Protein AF-A0A7C7V067-F1 (afdb_monomer)

Solvent-accessible surface area (backbone atoms only — not comparable to full-atom values): 5811 Å² total; per-residue (Å²): 132,94,78,90,79,59,62,47,79,58,91,93,44,69,51,59,77,60,87,86,86,68,66,89,89,64,87,80,89,84,88,88,71,91,75,78,81,83,73,63,89,62,54,70,56,59,72,67,54,54,97,48,64,91,70,72,49,77,65,54,56,52,52,52,52,51,53,52,54,49,61,74,68,62,81,74,86,81,79,81,133

Radius of gyration: 28.68 Å; Cα contacts (8 Å, |Δi|>4): 21; chains: 1; bounding box: 72×22×62 Å

Structure (mmCIF, N/CA/C/O backbone):
data_AF-A0A7C7V067-F1
#
_entry.id   AF-A0A7C7V067-F1
#
loop_
_atom_site.group_PDB
_atom_site.id
_atom_site.type_symbol
_atom_site.label_atom_id
_atom_site.label_alt_id
_atom_site.label_comp_id
_atom_site.label_asym_id
_atom_site.label_entity_id
_atom_site.label_seq_id
_atom_site.pdbx_PDB_ins_code
_atom_site.Cartn_x
_atom_site.Cartn_y
_atom_site.Cartn_z
_atom_site.occupancy
_atom_site.B_iso_or_equiv
_atom_site.auth_seq_id
_atom_site.auth_comp_id
_atom_site.auth_asym_id
_atom_site.auth_atom_id
_atom_site.pdbx_PDB_model_num
ATOM 1 N N . MET A 1 1 ? -2.362 -11.508 28.558 1.00 62.91 1 MET A N 1
ATOM 2 C CA . MET A 1 1 ? -1.297 -11.452 27.529 1.00 62.91 1 MET A CA 1
ATOM 3 C C . MET A 1 1 ? -1.555 -10.210 26.678 1.00 62.91 1 MET A C 1
ATOM 5 O O . MET A 1 1 ? -2.707 -9.995 26.328 1.00 62.91 1 MET A O 1
ATOM 9 N N . MET A 1 2 ? -0.561 -9.355 26.418 1.00 69.94 2 MET A N 1
ATOM 10 C CA . MET A 1 2 ? -0.760 -8.144 25.603 1.00 69.94 2 MET A CA 1
ATOM 11 C C . MET A 1 2 ? -0.839 -8.522 24.118 1.00 69.94 2 MET A C 1
ATOM 13 O O . MET A 1 2 ? 0.148 -8.993 23.557 1.00 69.94 2 MET A O 1
ATOM 17 N N . LYS A 1 3 ? -1.998 -8.319 23.483 1.00 79.06 3 LYS A N 1
ATOM 18 C CA . LYS A 1 3 ? -2.172 -8.466 22.030 1.00 79.06 3 LYS A CA 1
ATOM 19 C C . LYS A 1 3 ? -2.102 -7.080 21.391 1.00 79.06 3 LYS A C 1
ATOM 21 O O . LYS A 1 3 ? -2.753 -6.151 21.855 1.00 79.06 3 LYS A O 1
ATOM 26 N N . THR A 1 4 ? -1.301 -6.933 20.3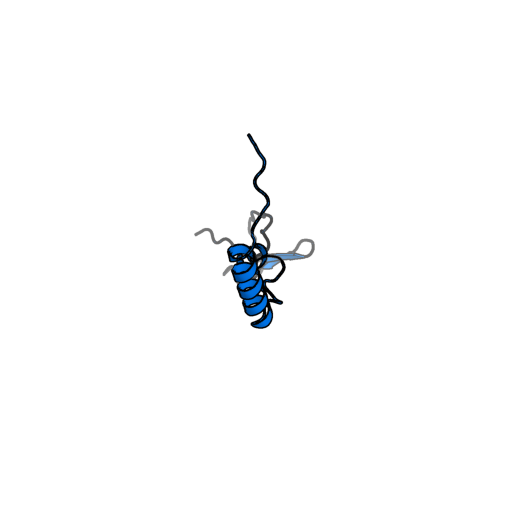37 1.00 88.38 4 THR A N 1
ATOM 27 C CA . THR A 1 4 ? -1.344 -5.727 19.496 1.00 88.38 4 THR A CA 1
ATOM 28 C C . THR A 1 4 ? -2.367 -5.966 18.398 1.00 88.38 4 THR A C 1
ATOM 30 O O . THR A 1 4 ? -2.186 -6.880 17.599 1.00 88.38 4 THR A O 1
ATOM 33 N N . ILE A 1 5 ? -3.424 -5.158 18.367 1.00 92.12 5 ILE A N 1
ATOM 34 C CA . ILE A 1 5 ? -4.482 -5.223 17.353 1.00 92.12 5 ILE A CA 1
ATOM 35 C C . ILE A 1 5 ? -4.378 -3.970 16.486 1.00 92.12 5 ILE A C 1
ATOM 37 O O . ILE A 1 5 ? -4.138 -2.872 16.996 1.00 92.12 5 ILE A O 1
ATOM 41 N N . ARG A 1 6 ? -4.498 -4.136 15.168 1.00 92.62 6 ARG A N 1
ATOM 42 C CA . ARG A 1 6 ? -4.556 -3.009 14.233 1.00 92.62 6 ARG A CA 1
ATOM 43 C C . ARG A 1 6 ? -5.991 -2.523 14.088 1.00 92.62 6 ARG A C 1
ATOM 45 O O . ARG A 1 6 ? -6.938 -3.261 14.327 1.00 92.62 6 ARG A O 1
ATOM 52 N N . GLY A 1 7 ? -6.134 -1.265 13.713 1.00 93.00 7 GLY A N 1
ATOM 53 C CA . GLY A 1 7 ? -7.431 -0.679 13.450 1.00 93.00 7 GLY A CA 1
ATOM 54 C C . GLY A 1 7 ? -7.306 0.674 12.779 1.00 93.00 7 GLY A C 1
ATOM 55 O O . GLY A 1 7 ? -6.206 1.217 12.615 1.00 93.00 7 GLY A O 1
ATOM 56 N N . LYS A 1 8 ? -8.452 1.226 12.398 1.00 94.25 8 LYS A N 1
ATOM 57 C CA . LYS A 1 8 ? -8.572 2.529 11.748 1.00 94.25 8 LYS A CA 1
ATOM 58 C C . LYS A 1 8 ? -9.290 3.504 12.666 1.00 94.25 8 LYS A C 1
ATOM 60 O O . LYS A 1 8 ? -10.362 3.217 13.191 1.00 94.25 8 LYS A O 1
ATOM 65 N N . VAL A 1 9 ? -8.705 4.685 12.830 1.00 94.69 9 VAL A N 1
ATOM 66 C CA . VAL A 1 9 ? -9.322 5.779 13.586 1.00 94.69 9 VAL A CA 1
ATOM 67 C C . VAL A 1 9 ? -10.430 6.413 12.740 1.00 94.69 9 VAL A C 1
ATOM 69 O O . VAL A 1 9 ? -10.180 6.876 11.628 1.00 94.69 9 VAL A O 1
ATOM 72 N N . ARG A 1 10 ? -11.647 6.471 13.284 1.00 93.75 10 ARG A N 1
ATOM 73 C CA . ARG A 1 10 ? -12.811 7.191 12.753 1.00 93.75 10 ARG A CA 1
ATOM 74 C C . ARG A 1 10 ? -13.291 8.207 13.790 1.00 93.75 10 ARG A C 1
ATOM 76 O O . ARG A 1 10 ? -14.150 7.923 14.624 1.00 93.75 10 ARG A O 1
ATOM 83 N N . GLY A 1 11 ? -12.705 9.403 13.765 1.00 94.19 11 GLY A N 1
ATOM 84 C CA . GLY A 1 11 ? -12.973 10.432 14.771 1.00 94.19 11 GLY A CA 1
ATOM 85 C C . GLY A 1 11 ? -12.485 9.997 16.155 1.00 94.19 11 GLY A C 1
ATOM 86 O O . GLY A 1 11 ? -11.283 9.972 16.395 1.00 94.19 11 GLY A O 1
ATOM 87 N N . LYS A 1 12 ? -13.416 9.657 17.056 1.00 93.31 12 LYS A N 1
ATOM 88 C CA . LYS A 1 12 ? -13.123 9.186 18.427 1.00 93.31 12 LYS A CA 1
ATOM 89 C C . LYS A 1 12 ? -13.218 7.665 18.592 1.00 93.31 12 LYS A C 1
ATOM 91 O O . LYS A 1 12 ? -12.921 7.157 19.667 1.00 93.31 12 LYS A O 1
ATOM 96 N N . THR A 1 13 ? -13.624 6.953 17.546 1.00 93.00 13 THR A N 1
ATOM 97 C CA . THR A 1 13 ? -13.780 5.496 17.562 1.00 93.00 13 THR A CA 1
ATOM 98 C C . THR A 1 13 ? -12.629 4.851 16.801 1.00 93.00 13 THR A C 1
ATOM 100 O O . THR A 1 13 ? -12.230 5.354 15.751 1.00 93.00 13 THR A O 1
ATOM 103 N N . ILE A 1 14 ? -12.098 3.735 17.301 1.00 93.81 14 ILE A N 1
ATOM 104 C CA . ILE A 1 14 ? -11.146 2.896 16.563 1.00 93.81 14 ILE A CA 1
ATOM 105 C C . ILE A 1 14 ? -11.893 1.648 16.099 1.00 93.81 14 ILE A C 1
ATOM 107 O O . ILE A 1 14 ? -12.369 0.869 16.917 1.00 93.81 14 ILE A O 1
ATOM 111 N N . GLU A 1 15 ? -12.001 1.472 14.786 1.00 94.12 15 GLU A N 1
ATOM 112 C CA . GLU A 1 15 ? -12.511 0.248 14.169 1.00 94.12 15 GLU A CA 1
ATOM 113 C C . GLU A 1 15 ? -11.369 -0.770 14.128 1.00 94.12 15 GLU A C 1
ATOM 115 O O . GLU A 1 15 ? -10.368 -0.537 13.451 1.00 94.12 15 GLU A O 1
ATOM 120 N N . LEU A 1 16 ? -11.476 -1.843 14.909 1.00 93.81 16 LEU A N 1
ATOM 121 C CA . LEU A 1 16 ? -10.444 -2.874 15.008 1.00 93.81 16 LEU A CA 1
ATOM 122 C C . LEU A 1 16 ? -10.539 -3.844 13.823 1.00 93.81 16 LEU A C 1
ATOM 124 O O . LEU A 1 16 ? -11.632 -4.228 13.420 1.00 93.81 16 LEU A O 1
ATOM 128 N N . ASP A 1 17 ? -9.390 -4.265 13.296 1.00 92.56 17 ASP A N 1
ATOM 129 C CA . ASP A 1 17 ? -9.307 -5.238 12.197 1.00 92.56 17 ASP A CA 1
ATOM 130 C C . ASP A 1 17 ? -9.607 -6.677 12.676 1.00 92.56 17 ASP A C 1
ATOM 132 O O . ASP A 1 17 ? -9.878 -7.565 11.869 1.00 92.56 17 ASP A O 1
ATOM 136 N N . GLU A 1 18 ? -9.538 -6.917 13.989 1.00 93.31 18 GLU A N 1
ATOM 137 C CA . GLU A 1 18 ? -9.751 -8.215 14.634 1.00 93.31 18 GLU A CA 1
ATOM 138 C C . GLU A 1 18 ? -10.567 -8.053 15.922 1.00 93.31 18 GLU A C 1
ATOM 140 O O . GLU A 1 18 ? -10.467 -7.029 16.602 1.00 93.31 18 GLU A O 1
ATOM 145 N N . ASP A 1 19 ? -11.304 -9.101 16.299 1.00 91.56 19 ASP A N 1
ATOM 146 C CA . ASP A 1 19 ? -12.021 -9.165 17.574 1.00 91.56 19 ASP A CA 1
ATOM 147 C C . ASP A 1 19 ? -11.027 -9.138 18.761 1.00 91.56 19 ASP A C 1
ATOM 149 O O . ASP A 1 19 ? -10.115 -9.980 18.830 1.00 91.56 19 ASP A O 1
ATOM 153 N N . PRO A 1 20 ? -11.157 -8.176 19.697 1.00 90.94 20 PRO A N 1
ATOM 154 C CA . PRO A 1 20 ? -10.336 -8.125 20.902 1.00 90.94 20 PRO A CA 1
ATOM 155 C C . PRO A 1 20 ? -10.692 -9.197 21.946 1.00 90.94 20 PRO A C 1
ATOM 157 O O . PRO A 1 20 ? -9.946 -9.346 22.915 1.00 90.94 20 PRO A O 1
ATOM 160 N N . GLY A 1 21 ? -11.791 -9.939 21.772 1.00 92.06 21 GLY A N 1
ATOM 161 C CA . GLY A 1 21 ? -12.277 -10.958 22.705 1.00 92.06 21 GLY A CA 1
ATOM 162 C C . GLY A 1 21 ? -12.831 -10.366 24.002 1.00 92.06 21 GLY A C 1
ATOM 163 O O . GLY A 1 21 ? -12.730 -10.994 25.055 1.00 92.06 21 GLY A O 1
ATOM 164 N N . MET A 1 22 ? -13.350 -9.137 23.945 1.00 90.31 22 MET A N 1
ATOM 165 C CA . MET A 1 22 ? -13.884 -8.400 25.093 1.00 90.31 22 MET A CA 1
ATOM 166 C C . MET A 1 22 ? -15.397 -8.250 24.983 1.00 90.31 22 MET A C 1
ATOM 168 O O . MET A 1 22 ? -15.949 -8.246 23.884 1.00 90.31 22 MET A O 1
ATOM 172 N N . ALA A 1 23 ? -16.068 -8.120 26.126 1.00 92.31 23 ALA A N 1
ATOM 173 C CA . ALA A 1 23 ? -17.502 -7.870 26.140 1.00 92.31 23 ALA A CA 1
ATOM 174 C C . ALA A 1 23 ? -17.814 -6.471 25.587 1.00 92.31 23 ALA A C 1
ATOM 176 O O . ALA A 1 23 ? -17.054 -5.521 25.803 1.00 92.31 23 ALA A O 1
ATOM 177 N N . ASP A 1 24 ? -18.954 -6.341 24.910 1.00 91.00 24 ASP A N 1
ATOM 178 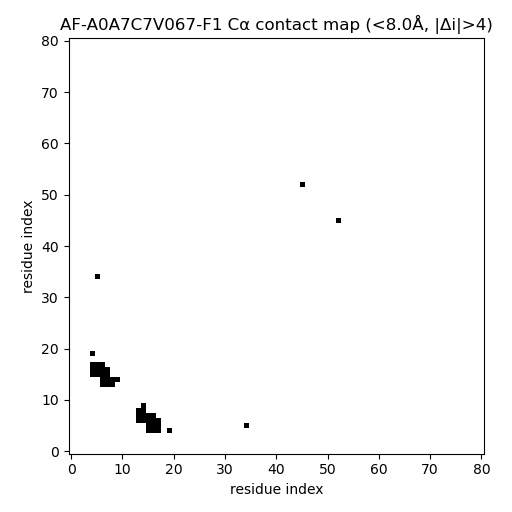C CA . ASP A 1 24 ? -19.430 -5.040 24.448 1.00 91.00 24 ASP A CA 1
ATOM 179 C C . ASP A 1 24 ? -19.633 -4.078 25.635 1.00 91.00 24 ASP A C 1
ATOM 181 O O . ASP A 1 24 ? -20.102 -4.469 26.706 1.00 91.00 24 ASP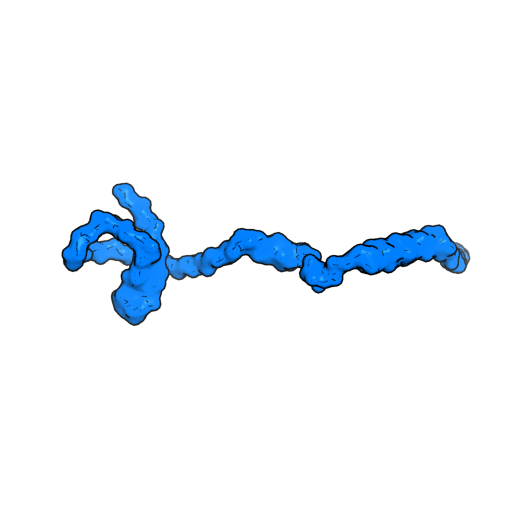 A O 1
ATOM 185 N N . GLY A 1 25 ? -19.222 -2.821 25.462 1.00 91.06 25 GLY A N 1
ATOM 186 C CA . GLY A 1 25 ? -19.272 -1.789 26.505 1.00 91.06 25 GLY A CA 1
ATOM 187 C C . GLY A 1 25 ? -18.202 -1.876 27.606 1.00 91.06 25 GLY A C 1
ATOM 188 O O . GLY A 1 25 ? -18.201 -1.035 28.508 1.00 91.06 25 GLY A O 1
ATOM 189 N N . GLN A 1 26 ? -17.274 -2.837 27.561 1.00 92.75 26 GLN A N 1
ATOM 190 C CA . GLN A 1 26 ? -16.184 -2.921 28.537 1.00 92.75 26 GLN A CA 1
ATOM 191 C C . GLN A 1 26 ? -15.230 -1.715 28.421 1.00 92.75 26 GLN A C 1
ATOM 193 O O . GLN A 1 26 ? -14.682 -1.434 27.356 1.00 92.75 26 GLN A O 1
ATOM 198 N N . ALA A 1 27 ? -14.989 -1.017 29.536 1.00 93.06 27 ALA A N 1
ATOM 199 C CA . ALA A 1 27 ? -14.007 0.064 29.593 1.00 93.06 27 ALA A CA 1
ATOM 200 C C . ALA A 1 27 ? -12.575 -0.491 29.495 1.00 93.06 27 ALA A C 1
ATOM 202 O O . ALA A 1 27 ? -12.230 -1.463 30.171 1.00 93.06 27 ALA A O 1
ATOM 203 N N . VAL A 1 28 ? -11.737 0.140 28.669 1.00 90.94 28 VAL A N 1
ATOM 204 C CA . VAL A 1 28 ? -10.356 -0.292 28.416 1.00 90.94 28 VAL A CA 1
ATOM 205 C C . VAL A 1 28 ? -9.400 0.894 28.362 1.00 90.94 28 VAL A C 1
ATOM 207 O O . VAL A 1 28 ? -9.753 1.975 27.894 1.00 90.94 28 VAL A O 1
ATOM 210 N N . GLU A 1 29 ? -8.161 0.671 28.790 1.00 91.62 29 GLU A N 1
ATOM 211 C CA . GLU A 1 29 ? -7.045 1.578 28.526 1.00 91.62 29 GLU A CA 1
ATOM 212 C C . GLU A 1 29 ? -6.345 1.174 27.224 1.00 91.62 29 GLU A C 1
ATOM 214 O O . GLU A 1 29 ? -6.147 -0.013 26.954 1.00 91.62 29 GLU A O 1
ATOM 219 N N . MET A 1 30 ? -5.955 2.156 26.407 1.00 88.50 30 MET A N 1
ATOM 220 C CA . MET A 1 30 ? -5.339 1.907 25.103 1.00 88.50 30 MET A CA 1
ATOM 221 C C . MET A 1 30 ? -4.075 2.734 24.876 1.00 88.50 30 MET A C 1
ATOM 223 O O . MET A 1 30 ? -4.012 3.918 25.196 1.00 88.50 30 MET A O 1
ATOM 227 N N . ILE A 1 31 ? -3.078 2.103 24.250 1.00 91.38 31 ILE A N 1
ATOM 228 C CA . ILE A 1 31 ? -1.863 2.759 23.760 1.00 91.38 31 ILE A CA 1
ATOM 229 C C . ILE A 1 31 ? -1.940 2.800 22.236 1.00 91.38 31 ILE A C 1
ATOM 231 O O . ILE A 1 31 ? -1.817 1.771 21.571 1.00 91.38 31 ILE A O 1
ATOM 235 N N . VAL A 1 32 ? -2.115 3.995 21.675 1.00 91.75 32 VAL A N 1
ATOM 236 C CA . VAL A 1 32 ? -2.215 4.191 20.224 1.00 91.75 32 VAL A CA 1
ATOM 237 C C . VAL A 1 32 ? -0.841 4.518 19.649 1.00 91.75 32 VAL A C 1
ATOM 239 O O . VAL A 1 32 ? -0.127 5.383 20.154 1.00 91.75 32 VAL A O 1
ATOM 242 N N . ARG A 1 33 ? -0.464 3.829 18.569 1.00 92.19 33 ARG A N 1
ATOM 243 C CA . ARG A 1 33 ? 0.766 4.096 17.813 1.00 92.19 33 ARG A CA 1
ATOM 244 C C . ARG A 1 33 ? 0.434 4.219 16.327 1.00 92.19 33 ARG A C 1
ATOM 246 O O . ARG A 1 33 ? -0.333 3.392 15.833 1.00 92.19 33 ARG A O 1
ATOM 253 N N . PRO A 1 34 ? 1.019 5.184 15.594 1.00 89.62 34 PRO A N 1
ATOM 254 C CA . PRO A 1 34 ? 0.885 5.237 14.144 1.00 89.62 34 PRO A CA 1
ATOM 255 C C . PRO A 1 34 ? 1.334 3.914 13.515 1.00 89.62 34 PRO A C 1
ATO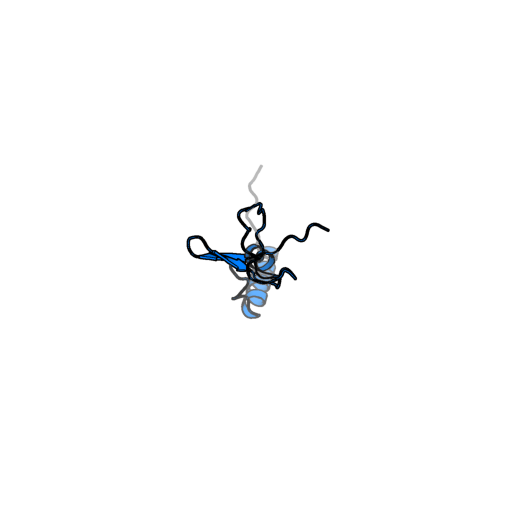M 257 O O . PRO A 1 34 ? 2.477 3.484 13.687 1.00 89.62 34 PRO A O 1
ATOM 260 N N . ALA A 1 35 ? 0.430 3.250 12.796 1.00 86.75 35 ALA A N 1
ATOM 261 C CA . ALA A 1 35 ? 0.758 2.026 12.085 1.00 86.75 35 ALA A CA 1
ATOM 262 C C . ALA A 1 35 ? 1.452 2.371 10.764 1.00 86.75 35 ALA A C 1
ATOM 264 O O . ALA A 1 35 ? 0.938 3.157 9.969 1.00 86.75 35 ALA A O 1
ATOM 265 N N . LYS A 1 36 ? 2.604 1.746 10.493 1.00 84.38 36 LYS A N 1
ATOM 266 C CA . LYS A 1 36 ? 3.183 1.798 9.147 1.00 84.38 36 LYS A CA 1
ATOM 267 C C . LYS A 1 36 ? 2.232 1.086 8.173 1.00 84.38 36 LYS A C 1
ATOM 269 O O . LYS A 1 36 ? 1.759 -0.015 8.505 1.00 84.38 36 LYS A O 1
ATOM 274 N N . PRO A 1 37 ? 1.965 1.670 6.990 1.00 79.75 37 PRO A N 1
ATOM 275 C CA . PRO A 1 37 ? 1.175 1.003 5.968 1.00 79.75 37 PRO A CA 1
ATOM 276 C C . PRO A 1 37 ? 1.810 -0.351 5.653 1.00 79.75 37 PRO A C 1
ATOM 278 O O . PRO A 1 37 ? 3.033 -0.475 5.544 1.00 79.75 37 PRO A O 1
ATOM 281 N N . ARG A 1 38 ? 0.975 -1.390 5.574 1.00 76.19 38 ARG A N 1
ATOM 282 C CA . ARG A 1 38 ? 1.437 -2.723 5.192 1.00 76.19 38 ARG A CA 1
ATOM 283 C C . ARG A 1 38 ? 1.729 -2.660 3.699 1.00 76.19 38 ARG A C 1
ATOM 285 O O . ARG A 1 38 ? 0.801 -2.525 2.910 1.00 76.19 38 ARG A O 1
ATOM 292 N N . GLN A 1 39 ? 3.002 -2.690 3.326 1.00 73.88 39 GLN A N 1
ATOM 293 C CA . GLN A 1 39 ? 3.361 -2.758 1.915 1.00 73.88 39 GLN A CA 1
ATOM 294 C C . GLN A 1 39 ? 2.968 -4.140 1.385 1.00 73.88 39 GLN A C 1
ATOM 296 O O . GLN A 1 39 ? 3.217 -5.136 2.080 1.00 73.88 39 GLN A O 1
ATOM 301 N N . PRO A 1 40 ? 2.317 -4.228 0.213 1.00 79.12 40 PRO A N 1
ATOM 302 C CA . PRO A 1 40 ? 2.142 -5.492 -0.474 1.00 79.12 40 PRO A CA 1
ATOM 303 C C . PRO A 1 40 ? 3.478 -6.225 -0.574 1.00 79.12 40 PRO A C 1
ATOM 305 O O . PRO A 1 40 ? 4.531 -5.632 -0.825 1.00 79.12 40 PRO A O 1
ATOM 308 N N . TRP A 1 41 ? 3.439 -7.537 -0.362 1.00 77.31 41 TRP A N 1
ATOM 309 C CA . TRP A 1 41 ? 4.609 -8.366 -0.601 1.00 77.31 41 TRP A CA 1
ATOM 310 C C . TRP A 1 41 ? 5.090 -8.178 -2.050 1.00 77.31 41 TRP A C 1
ATOM 312 O O . TRP A 1 41 ? 4.277 -8.098 -2.967 1.00 77.31 41 TRP A O 1
ATOM 322 N N . GLY A 1 42 ? 6.405 -8.074 -2.251 1.00 79.69 42 GLY A N 1
ATOM 323 C CA . GLY A 1 42 ? 7.009 -7.869 -3.572 1.00 79.69 42 GLY A CA 1
ATOM 324 C C . GLY A 1 42 ? 7.107 -6.411 -4.037 1.00 79.69 42 GLY A C 1
ATOM 325 O O . GLY A 1 42 ? 7.815 -6.143 -5.003 1.00 79.69 42 GLY A O 1
ATOM 326 N N . GLU A 1 43 ? 6.500 -5.446 -3.338 1.00 80.25 43 GLU A N 1
ATOM 327 C CA . GLU A 1 43 ? 6.579 -4.030 -3.732 1.00 80.25 43 GLU A CA 1
ATOM 328 C C . GLU A 1 43 ? 8.017 -3.484 -3.652 1.00 80.25 43 GLU A C 1
ATOM 330 O O . GLU A 1 43 ? 8.456 -2.732 -4.519 1.00 80.25 43 GLU A O 1
ATOM 335 N N . GLY A 1 44 ? 8.790 -3.927 -2.655 1.00 80.25 44 GLY A N 1
ATOM 336 C CA . GLY A 1 44 ? 10.217 -3.605 -2.558 1.00 80.25 44 GLY A CA 1
ATOM 337 C C . GLY A 1 44 ? 11.035 -4.167 -3.725 1.00 80.25 44 GLY A C 1
ATOM 338 O O . GLY A 1 44 ? 11.886 -3.463 -4.258 1.00 80.25 44 GLY A O 1
ATOM 339 N N . ILE A 1 45 ? 10.726 -5.394 -4.167 1.00 80.00 45 ILE A N 1
ATOM 340 C CA . ILE A 1 45 ? 11.399 -6.048 -5.301 1.00 80.00 45 ILE A CA 1
ATOM 341 C C . ILE A 1 45 ? 11.101 -5.283 -6.592 1.00 80.00 45 ILE A C 1
ATOM 343 O O . ILE A 1 45 ? 12.023 -4.941 -7.330 1.00 80.00 45 ILE A O 1
ATOM 347 N N . LYS A 1 46 ? 9.830 -4.928 -6.820 1.00 79.56 46 LYS A N 1
ATOM 348 C CA . LYS A 1 46 ? 9.417 -4.114 -7.972 1.00 79.56 46 LYS A CA 1
ATOM 349 C C . LYS A 1 46 ? 10.155 -2.776 -8.024 1.00 79.56 46 LYS A C 1
ATOM 351 O O . LYS A 1 46 ? 10.652 -2.401 -9.078 1.00 79.56 46 LYS A O 1
ATOM 356 N N . ARG A 1 47 ? 10.309 -2.087 -6.886 1.00 79.06 47 ARG A N 1
ATOM 357 C CA . ARG A 1 47 ? 11.074 -0.824 -6.826 1.00 79.06 47 ARG A CA 1
ATOM 358 C C . ARG A 1 47 ? 12.563 -0.989 -7.135 1.00 79.06 47 ARG A C 1
ATOM 360 O O . ARG A 1 47 ? 13.186 -0.021 -7.553 1.00 79.06 47 ARG A O 1
ATOM 367 N N . SER A 1 48 ? 13.132 -2.175 -6.919 1.00 84.44 48 SER A N 1
ATOM 368 C CA . SER A 1 48 ? 14.543 -2.459 -7.215 1.00 84.44 48 SER A CA 1
ATOM 369 C C . SER A 1 48 ? 14.803 -2.995 -8.625 1.00 84.44 48 SER A C 1
ATOM 371 O O . SER A 1 48 ? 15.952 -3.014 -9.050 1.00 84.44 48 SER A O 1
ATOM 373 N N . ALA A 1 49 ? 13.767 -3.414 -9.358 1.00 82.19 49 ALA A N 1
ATOM 374 C CA . ALA A 1 49 ? 13.903 -4.110 -10.639 1.00 82.19 49 ALA A CA 1
ATOM 375 C C . ALA A 1 49 ? 14.254 -3.197 -11.840 1.00 82.19 49 ALA A C 1
ATOM 377 O O . ALA A 1 49 ? 14.391 -3.677 -12.961 1.00 82.19 49 ALA A O 1
ATOM 378 N N . GLY A 1 50 ? 14.455 -1.893 -11.614 1.00 82.75 50 GLY A N 1
ATOM 379 C CA . GLY A 1 50 ? 14.884 -0.944 -12.646 1.00 82.75 50 GLY A CA 1
ATOM 380 C C . GLY A 1 50 ? 13.760 -0.470 -13.574 1.00 82.75 50 GLY A C 1
ATOM 381 O O . GLY A 1 50 ? 12.608 -0.881 -13.459 1.00 82.75 50 GLY A O 1
ATOM 382 N N . ALA A 1 51 ? 14.095 0.444 -14.490 1.00 82.31 51 ALA A N 1
ATOM 383 C CA . ALA A 1 51 ? 13.117 1.164 -15.316 1.00 82.31 51 ALA A CA 1
ATOM 384 C C . ALA A 1 51 ? 12.360 0.280 -16.325 1.00 82.31 51 ALA A C 1
ATOM 386 O O . ALA A 1 51 ? 11.278 0.658 -16.759 1.00 82.31 51 ALA A O 1
ATOM 387 N N . LEU A 1 52 ? 12.913 -0.884 -16.677 1.00 84.81 52 LEU A N 1
ATOM 388 C CA . LEU A 1 52 ? 12.360 -1.785 -17.693 1.00 84.81 52 LEU A CA 1
ATOM 389 C C . LEU A 1 52 ? 11.668 -3.022 -17.101 1.00 84.81 52 LEU A C 1
ATOM 391 O O . LEU A 1 52 ? 11.274 -3.911 -17.843 1.00 84.81 52 LEU A O 1
ATOM 395 N N . ALA A 1 53 ? 11.492 -3.094 -15.777 1.00 83.38 53 ALA A N 1
ATOM 396 C CA . ALA A 1 53 ? 10.994 -4.294 -15.096 1.00 83.38 53 ALA A CA 1
ATOM 397 C C . ALA A 1 53 ? 9.648 -4.823 -15.625 1.00 83.38 53 ALA A C 1
ATOM 399 O O . ALA A 1 53 ? 9.405 -6.024 -15.595 1.00 83.38 53 ALA A O 1
ATOM 400 N N . GLU A 1 54 ? 8.772 -3.926 -16.079 1.00 87.06 54 GLU A N 1
ATOM 401 C CA . GLU A 1 54 ? 7.426 -4.262 -16.564 1.00 87.06 54 GLU A CA 1
ATOM 402 C C . GLU A 1 54 ? 7.336 -4.232 -18.105 1.00 87.06 54 GLU A C 1
ATOM 404 O O . GLU A 1 54 ? 6.278 -4.515 -18.660 1.00 87.06 54 GLU A O 1
ATOM 409 N N . SER A 1 55 ? 8.418 -3.866 -18.803 1.00 89.56 55 SER A N 1
ATOM 410 C CA . SER A 1 55 ? 8.436 -3.676 -20.262 1.00 89.56 55 SER A CA 1
ATOM 411 C C . SER A 1 55 ? 9.538 -4.453 -20.984 1.00 89.56 55 SER A C 1
ATOM 413 O O . SER A 1 55 ? 9.657 -4.307 -22.195 1.00 89.56 55 SER A O 1
ATOM 415 N N . TRP A 1 56 ? 10.344 -5.236 -20.263 1.00 89.69 56 TRP A N 1
ATOM 416 C CA . TRP A 1 56 ? 11.389 -6.074 -20.847 1.00 89.69 56 TRP A CA 1
ATOM 417 C C . TRP A 1 56 ? 10.792 -7.182 -21.711 1.00 89.69 56 TRP A C 1
ATOM 419 O O . TRP A 1 56 ? 9.842 -7.860 -21.310 1.00 89.69 56 TRP A O 1
ATOM 429 N N . SER A 1 57 ? 11.386 -7.390 -22.876 1.00 93.75 57 SER A N 1
ATOM 430 C CA . SER A 1 57 ? 10.949 -8.337 -23.891 1.00 93.75 57 SER A CA 1
ATOM 431 C C . SER A 1 57 ? 12.126 -9.130 -24.465 1.00 93.75 57 SER A C 1
ATOM 433 O O . SER A 1 57 ? 13.288 -8.777 -24.281 1.00 93.75 57 SER A O 1
ATOM 435 N N . GLU A 1 58 ? 11.829 -10.189 -25.222 1.00 95.44 58 GLU A N 1
ATOM 436 C CA . GLU A 1 58 ? 12.853 -10.952 -25.957 1.00 95.44 58 GLU A CA 1
ATOM 437 C C . GLU A 1 58 ? 13.590 -10.097 -27.010 1.00 95.44 58 GLU A C 1
ATOM 439 O O . GLU A 1 58 ? 14.700 -10.430 -27.430 1.00 95.44 58 GLU A O 1
ATOM 444 N N . GLU A 1 59 ? 12.984 -8.993 -27.462 1.00 95.81 59 GLU A N 1
ATOM 445 C CA . GLU A 1 59 ? 13.637 -8.042 -28.364 1.00 95.81 59 GLU A CA 1
ATOM 446 C C . GLU A 1 59 ? 14.754 -7.275 -27.647 1.00 95.81 59 GLU A C 1
ATOM 448 O O . GLU A 1 59 ? 15.831 -7.104 -28.217 1.00 95.81 59 GLU A O 1
ATOM 453 N N . ASP A 1 60 ? 14.553 -6.904 -26.379 1.00 94.56 60 ASP A N 1
ATOM 454 C CA . ASP A 1 60 ? 15.584 -6.258 -25.560 1.00 94.56 60 ASP A CA 1
ATOM 455 C C . ASP A 1 60 ? 16.800 -7.175 -25.360 1.00 94.56 60 ASP A C 1
ATOM 457 O O . ASP A 1 60 ? 17.944 -6.724 -25.472 1.00 94.56 60 ASP A O 1
ATOM 461 N N . ASP A 1 61 ? 16.569 -8.477 -25.148 1.00 95.31 61 ASP A N 1
ATOM 462 C CA . ASP A 1 61 ? 17.644 -9.473 -25.049 1.00 95.31 61 ASP A CA 1
ATOM 463 C C . ASP A 1 61 ? 18.471 -9.530 -26.343 1.00 95.31 61 ASP A C 1
ATOM 465 O O . ASP A 1 61 ? 19.707 -9.508 -26.304 1.00 95.31 61 ASP A O 1
ATOM 469 N N . ARG A 1 62 ? 17.800 -9.5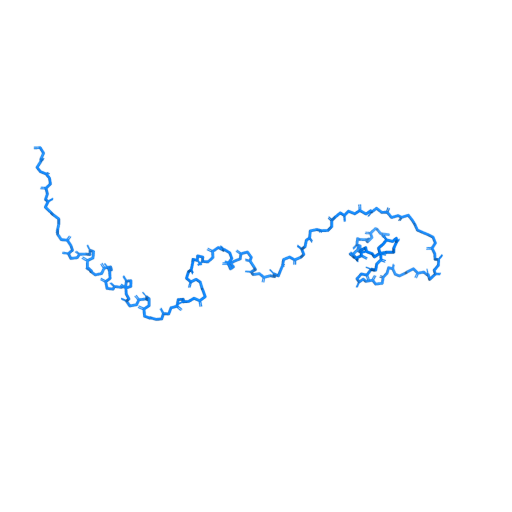33 -27.503 1.00 97.38 62 ARG A N 1
ATOM 470 C CA . ARG A 1 62 ? 18.459 -9.524 -28.818 1.00 97.38 62 ARG A CA 1
ATOM 471 C C . ARG A 1 62 ? 19.282 -8.253 -29.032 1.00 97.38 62 ARG A C 1
ATOM 473 O O . ARG A 1 62 ? 20.420 -8.342 -29.490 1.00 97.38 62 ARG A O 1
ATOM 480 N N . ILE A 1 63 ? 18.728 -7.090 -28.683 1.00 96.50 63 ILE A N 1
ATOM 481 C CA . ILE A 1 63 ? 19.413 -5.792 -28.791 1.00 96.50 63 ILE A CA 1
ATOM 482 C C . ILE A 1 63 ? 20.684 -5.789 -27.935 1.00 96.50 63 ILE A C 1
ATOM 484 O O . ILE A 1 63 ? 21.745 -5.352 -28.385 1.00 96.50 63 ILE A O 1
ATOM 488 N N . LEU A 1 64 ? 20.609 -6.289 -26.699 1.00 96.12 64 LEU A N 1
ATOM 489 C CA . LEU A 1 64 ? 21.772 -6.337 -25.814 1.00 96.12 64 LEU A CA 1
ATOM 490 C C . LEU A 1 64 ? 22.847 -7.304 -26.302 1.00 96.12 64 LEU A C 1
ATOM 492 O O . LEU A 1 64 ? 24.037 -7.006 -26.162 1.00 96.12 64 LEU A O 1
ATOM 496 N N . GLU A 1 65 ? 22.455 -8.431 -26.895 1.00 97.56 65 GLU A N 1
ATOM 497 C CA . GLU A 1 65 ? 23.401 -9.351 -27.516 1.00 97.56 65 GLU A CA 1
ATOM 498 C C . GLU A 1 65 ? 24.118 -8.699 -28.706 1.00 97.56 65 GLU A C 1
ATOM 500 O O . GLU A 1 65 ? 25.347 -8.772 -28.786 1.00 97.56 65 GLU A O 1
ATOM 505 N N . GLU A 1 66 ? 23.389 -7.997 -29.575 1.00 97.44 66 GLU A N 1
ATOM 506 C CA . GLU A 1 66 ? 23.959 -7.252 -30.704 1.00 97.44 66 GLU A CA 1
ATOM 507 C C . GLU A 1 66 ? 24.962 -6.191 -30.229 1.00 97.44 66 GLU A C 1
ATOM 509 O O . GLU A 1 66 ? 26.127 -6.215 -30.638 1.00 97.44 66 GLU A O 1
ATOM 514 N N . ILE A 1 67 ? 24.568 -5.351 -29.263 1.00 96.81 67 ILE A N 1
ATOM 515 C CA . ILE A 1 67 ? 25.453 -4.353 -28.641 1.00 96.81 67 ILE A CA 1
ATOM 516 C C . ILE A 1 67 ? 26.721 -5.017 -28.091 1.00 96.81 67 ILE A C 1
ATOM 518 O O . ILE A 1 67 ? 27.824 -4.473 -28.211 1.00 96.81 67 ILE A O 1
ATOM 522 N N . GLN A 1 68 ? 26.595 -6.191 -27.472 1.00 97.19 68 GLN A N 1
ATOM 523 C CA . GLN A 1 68 ? 27.739 -6.910 -26.927 1.00 97.19 68 GLN A CA 1
ATOM 524 C C . GLN A 1 68 ? 28.673 -7.439 -28.023 1.00 97.19 68 GLN A C 1
ATOM 526 O O . GLN A 1 68 ? 29.894 -7.415 -27.838 1.00 97.19 68 GLN A O 1
ATOM 531 N N . GLN A 1 69 ? 28.145 -7.911 -29.156 1.00 96.31 69 GLN A N 1
ATOM 532 C CA . GLN A 1 69 ? 28.972 -8.323 -30.296 1.00 96.31 69 GLN A CA 1
ATOM 533 C C . GLN A 1 69 ? 29.687 -7.129 -30.933 1.00 96.31 69 GLN A C 1
ATOM 535 O O . GLN A 1 69 ? 30.881 -7.225 -31.229 1.00 96.31 69 GLN A O 1
ATOM 540 N N . ASP A 1 70 ? 29.010 -5.992 -31.067 1.00 95.19 70 ASP A N 1
ATOM 541 C CA . ASP A 1 70 ? 29.601 -4.769 -31.610 1.00 95.19 70 ASP A CA 1
ATOM 542 C C . ASP A 1 70 ? 30.723 -4.239 -30.720 1.00 95.19 70 ASP A C 1
ATOM 544 O O . ASP A 1 70 ? 31.811 -3.936 -31.210 1.00 95.19 70 ASP A O 1
ATOM 548 N N . ARG A 1 71 ? 30.526 -4.237 -29.396 1.00 92.56 71 ARG A N 1
ATOM 549 C CA . ARG A 1 71 ? 31.578 -3.871 -28.429 1.00 92.56 71 ARG A CA 1
ATOM 550 C C . ARG A 1 71 ? 32.826 -4.737 -28.556 1.00 92.56 71 ARG A C 1
ATOM 552 O O . ARG A 1 71 ? 33.928 -4.225 -28.401 1.00 92.56 71 ARG A O 1
ATOM 559 N N . LYS A 1 72 ? 32.673 -6.033 -28.847 1.00 93.56 72 LYS A N 1
ATOM 560 C CA . LYS A 1 72 ? 33.814 -6.940 -29.070 1.00 93.56 72 LYS A CA 1
ATOM 561 C C . LYS A 1 72 ? 34.552 -6.646 -30.375 1.00 93.56 72 LYS A C 1
ATOM 563 O O . LYS A 1 72 ? 35.746 -6.911 -30.463 1.00 93.56 72 LYS A O 1
ATOM 568 N N . ARG A 1 73 ? 33.842 -6.154 -31.393 1.00 91.88 73 ARG A N 1
ATOM 569 C CA . ARG A 1 73 ? 34.393 -5.842 -32.722 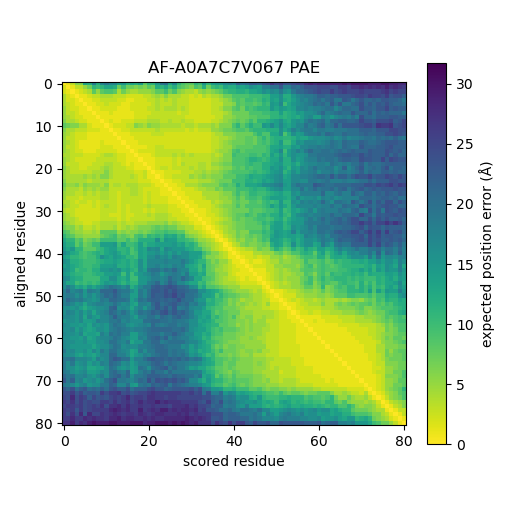1.00 91.88 73 ARG A CA 1
ATOM 570 C C . ARG A 1 73 ? 34.932 -4.417 -32.821 1.00 91.88 73 ARG A C 1
ATOM 572 O O . ARG A 1 73 ? 35.675 -4.121 -33.752 1.00 91.88 73 ARG A O 1
ATOM 579 N N . ALA A 1 74 ? 34.557 -3.546 -31.889 1.00 86.31 74 ALA A N 1
ATOM 580 C CA . ALA A 1 74 ? 34.957 -2.151 -31.879 1.00 86.31 74 ALA A CA 1
ATOM 581 C C . ALA A 1 74 ? 36.480 -2.010 -31.716 1.00 86.31 74 ALA A C 1
ATOM 583 O O . ALA A 1 74 ? 37.038 -2.242 -30.643 1.00 86.31 74 ALA A O 1
ATOM 584 N N . SER A 1 75 ? 37.156 -1.579 -32.781 1.00 81.81 75 SER A N 1
ATOM 585 C CA . SER A 1 75 ? 38.547 -1.131 -32.725 1.00 81.81 75 SER A CA 1
ATOM 586 C C . SER A 1 75 ? 38.597 0.374 -32.492 1.00 81.81 75 SER A C 1
ATOM 588 O O . SER A 1 75 ? 37.940 1.133 -33.205 1.00 81.81 75 SER A O 1
ATOM 590 N N . HIS A 1 76 ? 39.416 0.811 -31.543 1.00 79.56 76 HIS A N 1
ATOM 591 C CA . HIS A 1 76 ? 39.627 2.226 -31.254 1.00 79.56 76 HIS A CA 1
ATOM 592 C C . HIS A 1 76 ? 41.039 2.621 -31.689 1.00 79.56 76 HIS A C 1
ATOM 594 O O . HIS A 1 76 ? 41.955 1.801 -31.656 1.00 79.56 76 HIS A O 1
ATOM 600 N N . ARG A 1 77 ? 41.219 3.874 -32.120 1.00 80.19 77 ARG A N 1
ATOM 601 C CA . ARG A 1 77 ? 42.550 4.412 -32.417 1.00 80.19 77 ARG A CA 1
ATOM 602 C C . ARG A 1 77 ? 43.343 4.487 -31.112 1.00 80.19 77 ARG A C 1
ATOM 604 O O . ARG A 1 77 ? 42.875 5.121 -30.169 1.00 80.19 77 ARG A O 1
ATOM 611 N N . GLU A 1 78 ? 44.521 3.873 -31.070 1.00 77.94 78 GLU A N 1
ATOM 612 C CA . GLU A 1 78 ? 45.414 4.008 -29.919 1.00 77.94 78 GLU A CA 1
ATOM 613 C C . GLU A 1 78 ? 45.885 5.460 -29.785 1.00 77.94 78 GLU A C 1
ATOM 615 O O . GLU A 1 78 ? 46.207 6.123 -30.780 1.00 77.94 78 GLU A O 1
ATOM 620 N N . ILE A 1 79 ? 45.871 5.969 -28.553 1.00 78.81 79 ILE A N 1
ATOM 621 C CA . ILE A 1 79 ? 46.436 7.277 -28.231 1.0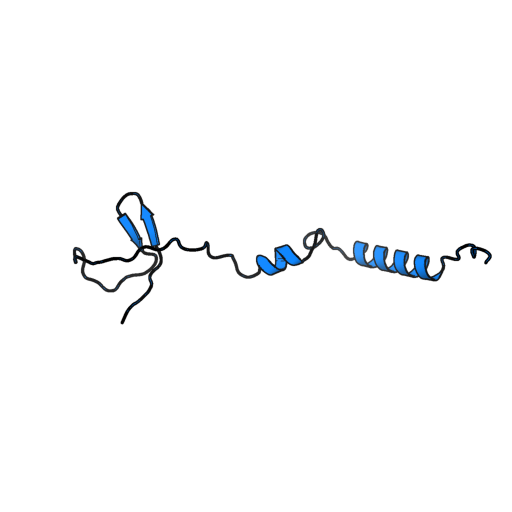0 78.81 79 ILE A CA 1
ATOM 622 C C . ILE A 1 79 ? 47.949 7.062 -28.096 1.00 78.81 79 ILE A C 1
ATOM 624 O O . ILE A 1 79 ? 48.340 6.250 -27.259 1.00 78.81 79 ILE A O 1
ATOM 628 N N . PRO A 1 80 ? 48.789 7.725 -28.911 1.00 76.44 80 PRO A N 1
ATOM 629 C CA . PRO A 1 80 ? 50.240 7.616 -28.781 1.00 76.44 80 PRO A CA 1
ATOM 630 C C . PRO A 1 80 ? 50.698 8.120 -27.405 1.00 76.44 80 PRO A C 1
ATOM 632 O O . PRO A 1 80 ? 50.160 9.124 -26.934 1.00 76.44 80 PRO A O 1
ATOM 635 N N . GLU A 1 81 ? 51.669 7.428 -26.798 1.00 73.50 81 GLU A N 1
ATOM 636 C CA . GLU A 1 81 ? 52.352 7.865 -25.565 1.00 73.50 81 GLU A CA 1
ATOM 637 C C . GLU A 1 81 ? 53.120 9.183 -25.744 1.00 73.50 81 GLU A C 1
ATOM 639 O O . GLU A 1 81 ? 53.723 9.391 -26.827 1.00 73.50 81 GLU A O 1
#

pLDDT: mean 88.03, std 7.47, range [62.91, 97.56]

Sequence (81 aa):
MMKTIRGKVRGKTIELDEDPGMADGQAVEMIVRPAKPRQPWGEGIKRSAGALAE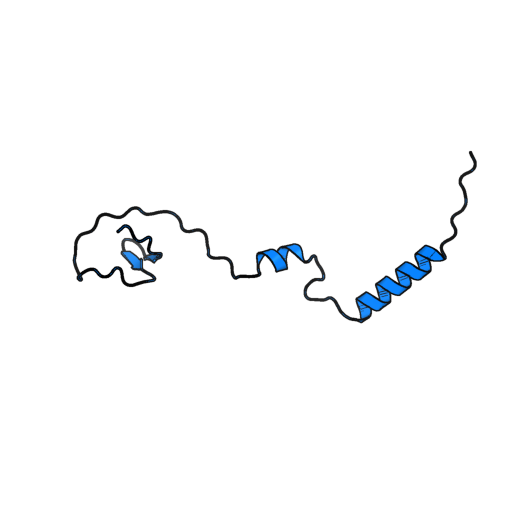SWSEEDDRILEEIQQDRKRASHREIPE

Secondary stru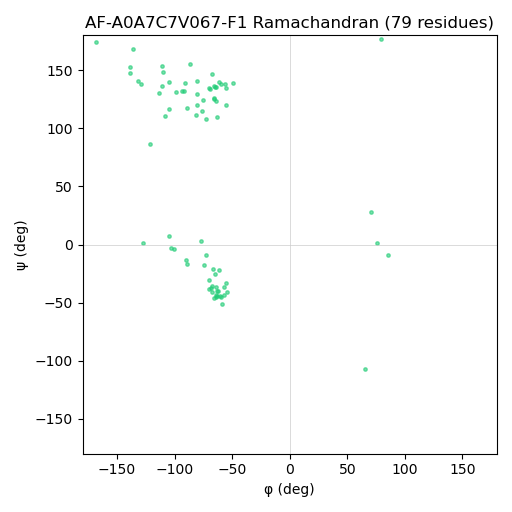cture (DSSP, 8-state):
------EEEETTEEEESS-----TT--------PPPP-PPTTHHHHHHS-TTTTT--HHHHHHHHHHHHHHHH---PPPP-

Mean predicted aligned error: 11.41 Å

Foldseek 3Di:
DDDDWDFDDDPPDTGTPDDPPDDPPDDDDDDDDDDDPDDPPCPVVVVVCDDCNPPDDVVVVVVVVVVVVVVVVDDDDDDDD